Protein AF-A0A967G0Q4-F1 (afdb_monomer_lite)

Radius of gyration: 12.28 Å; chains: 1; bounding box: 29×22×31 Å

Secondary structure (DSSP, 8-state):
-HHHHHTT--TT--EEEEE---TTSHHHHHHHHHHH-TTTEEEEE-SS---HHHHHHHHHHHHHHTT-S--------

Foldseek 3Di:
DVVVVVVVVDPPAAAEAEAQPDPPCVQVVLVVVCVVPVPHGYYDYDPHRDDDVVSVVVVVVVCVVVVPPDDDDDDDD

pLDDT: mean 91.92, std 5.36, range [73.94, 97.88]

Sequence (77 aa):
MAAELQALNIEGLSILFVDDNSPDGTGRIADEMVQRHPEQINAIHNPNKGGLGRAYRIGFKYALDCGADFIIQMDCD

Structure (mmCIF, N/CA/C/O backbone):
data_AF-A0A967G0Q4-F1
#
_entry.id   AF-A0A967G0Q4-F1
#
loop_
_atom_site.group_PDB
_atom_site.id
_atom_site.type_symbol
_atom_site.label_atom_id
_atom_site.label_alt_id
_atom_site.label_comp_id
_atom_site.label_asym_id
_atom_site.label_entity_id
_atom_site.label_seq_id
_atom_site.pdbx_PDB_ins_code
_atom_site.Cartn_x
_atom_site.Cartn_y
_atom_site.Cartn_z
_atom_site.occupancy
_atom_site.B_iso_or_equiv
_atom_site.auth_seq_id
_atom_site.auth_comp_id
_atom_site.auth_asym_id
_atom_site.auth_atom_id
_atom_site.pdbx_PDB_model_num
ATOM 1 N N . MET A 1 1 ? 2.726 13.044 3.015 1.00 80.69 1 MET A N 1
ATOM 2 C CA . MET A 1 1 ? 1.384 12.447 2.805 1.00 80.69 1 MET A CA 1
ATOM 3 C C . MET A 1 1 ? 1.011 11.370 3.832 1.00 80.69 1 MET A C 1
ATOM 5 O O . MET A 1 1 ? 0.017 11.538 4.528 1.00 80.69 1 MET A O 1
ATOM 9 N N . ALA A 1 2 ? 1.736 10.245 3.922 1.00 83.50 2 ALA A N 1
ATOM 10 C CA . ALA A 1 2 ? 1.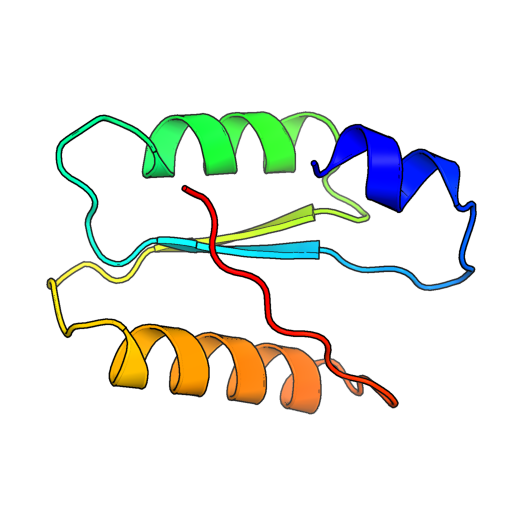328 9.129 4.790 1.00 83.50 2 ALA A CA 1
ATOM 11 C C . ALA A 1 2 ? 1.317 9.482 6.289 1.00 83.50 2 ALA A C 1
ATOM 13 O O . ALA A 1 2 ? 0.396 9.088 6.997 1.00 83.50 2 ALA A O 1
ATOM 14 N N . ALA A 1 3 ? 2.293 10.265 6.759 1.00 86.00 3 ALA A N 1
ATOM 15 C CA . ALA A 1 3 ? 2.354 10.711 8.152 1.00 86.00 3 ALA A CA 1
ATOM 16 C C . ALA A 1 3 ? 1.174 11.631 8.515 1.00 86.00 3 ALA A C 1
ATOM 18 O O . ALA A 1 3 ? 0.634 11.569 9.614 1.00 86.00 3 ALA A O 1
ATOM 19 N N . GLU A 1 4 ? 0.746 12.466 7.573 1.00 90.12 4 GLU A N 1
ATOM 20 C CA . GLU A 1 4 ? -0.369 13.395 7.715 1.00 90.12 4 GLU A CA 1
ATOM 21 C C . GLU A 1 4 ? -1.702 12.645 7.753 1.00 90.12 4 GLU A C 1
ATOM 23 O O . GLU A 1 4 ? -2.559 12.987 8.561 1.00 90.12 4 GLU A O 1
ATOM 28 N N . LEU A 1 5 ? -1.855 11.585 6.947 1.00 89.50 5 LEU A N 1
ATOM 29 C CA .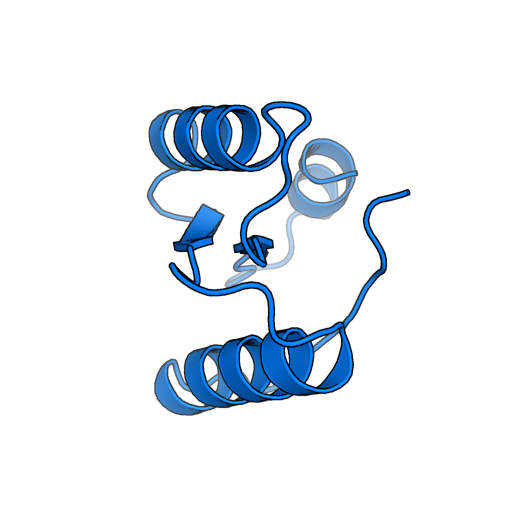 LEU A 1 5 ? -3.013 10.688 7.022 1.00 89.50 5 LEU A CA 1
ATOM 30 C C . LEU A 1 5 ? -3.057 9.934 8.356 1.00 89.50 5 LEU A C 1
ATOM 32 O O . LEU A 1 5 ? -4.112 9.865 8.981 1.00 89.50 5 LEU A O 1
ATOM 36 N N . GLN A 1 6 ? -1.916 9.424 8.829 1.00 87.69 6 GLN A N 1
ATOM 37 C CA . GLN A 1 6 ? -1.823 8.781 10.144 1.00 87.69 6 GLN A CA 1
ATOM 38 C C . GLN A 1 6 ? -2.183 9.745 11.282 1.00 87.69 6 GLN A C 1
ATOM 40 O O . GLN A 1 6 ? -2.883 9.361 12.216 1.00 87.69 6 GLN A O 1
ATOM 45 N N . ALA A 1 7 ? -1.776 11.015 11.182 1.00 92.00 7 ALA A N 1
ATOM 46 C CA . ALA A 1 7 ? -2.075 12.037 12.184 1.00 92.00 7 ALA A CA 1
ATOM 47 C C . ALA A 1 7 ? -3.575 12.359 12.321 1.00 92.00 7 ALA A C 1
ATOM 49 O O . ALA A 1 7 ? -3.974 12.955 13.324 1.00 92.00 7 ALA A O 1
ATOM 50 N N . LEU A 1 8 ? -4.417 11.950 11.361 1.00 91.69 8 LEU A N 1
ATOM 51 C CA . LEU A 1 8 ? -5.873 12.079 11.471 1.00 91.69 8 LEU A CA 1
ATOM 52 C C . LEU A 1 8 ? -6.476 11.149 12.535 1.00 91.69 8 LEU A C 1
ATOM 54 O O . LEU A 1 8 ? -7.616 11.373 12.933 1.00 91.69 8 LEU A O 1
ATOM 58 N N . ASN A 1 9 ? -5.732 10.136 13.006 1.00 90.12 9 ASN A N 1
ATOM 59 C CA . ASN A 1 9 ? -6.174 9.167 14.019 1.00 90.12 9 ASN A CA 1
ATOM 60 C C . ASN A 1 9 ? -7.523 8.507 13.681 1.00 90.12 9 ASN A C 1
ATOM 62 O O . ASN A 1 9 ? -8.371 8.308 14.551 1.00 90.12 9 ASN A O 1
ATOM 66 N N . ILE A 1 10 ? -7.727 8.182 12.403 1.00 93.38 10 ILE A N 1
ATOM 67 C CA . ILE A 1 10 ? -8.903 7.439 11.949 1.00 93.38 10 ILE A CA 1
ATOM 68 C C . ILE A 1 10 ? -8.738 5.983 12.392 1.00 93.38 10 ILE A C 1
ATOM 70 O O . ILE A 1 10 ? -7.776 5.312 12.016 1.00 93.38 10 ILE A O 1
ATOM 74 N N . GLU A 1 11 ? -9.675 5.496 13.201 1.00 93.31 11 GLU A N 1
ATOM 75 C CA . GLU A 1 11 ? -9.687 4.104 13.643 1.00 93.31 11 GLU A CA 1
ATOM 76 C C . GLU A 1 11 ? -9.828 3.158 12.440 1.00 93.31 11 GLU A C 1
ATOM 78 O O . GLU A 1 11 ? -10.649 3.386 11.552 1.00 93.31 11 GLU A O 1
ATOM 83 N N . GLY A 1 12 ? -8.998 2.112 12.389 1.00 92.69 12 GLY A N 1
ATOM 84 C CA . GLY A 1 12 ? -8.997 1.146 11.285 1.00 92.69 12 GLY A CA 1
ATOM 85 C C . GLY A 1 12 ? -8.393 1.659 9.971 1.00 92.69 12 GLY A C 1
ATOM 86 O O . GLY A 1 12 ? -8.513 0.984 8.949 1.00 92.69 12 GLY A O 1
ATOM 87 N N . LEU A 1 13 ? -7.735 2.826 9.966 1.00 95.31 13 LEU A N 1
ATOM 88 C CA . LEU A 1 13 ? -7.058 3.337 8.775 1.00 95.31 13 LEU A CA 1
ATOM 89 C C . LEU A 1 13 ? -5.939 2.391 8.321 1.00 95.31 13 LEU A C 1
ATOM 91 O O . LEU A 1 13 ? -4.992 2.125 9.061 1.00 95.31 13 LEU A O 1
ATOM 95 N N . SER A 1 14 ? -6.018 1.962 7.061 1.00 96.00 14 SER A N 1
ATOM 96 C CA . SER A 1 14 ? -4.947 1.252 6.366 1.00 96.00 14 SER A CA 1
ATOM 97 C C . SER A 1 14 ? -4.525 2.023 5.118 1.00 96.00 14 SER A C 1
ATOM 99 O O . SER A 1 14 ? -5.360 2.555 4.386 1.00 96.00 14 SER A O 1
ATOM 101 N N . ILE A 1 15 ? -3.218 2.086 4.880 1.00 96.25 15 ILE A N 1
ATOM 102 C CA . ILE A 1 15 ? -2.608 2.737 3.722 1.00 96.25 15 ILE A CA 1
ATOM 103 C C . ILE A 1 15 ? -1.972 1.650 2.861 1.00 96.25 15 ILE A C 1
ATOM 105 O O . ILE A 1 15 ? -1.147 0.871 3.336 1.00 96.25 15 ILE A O 1
ATOM 109 N N . LEU A 1 16 ? -2.327 1.618 1.580 1.00 96.94 16 LEU A N 1
ATOM 110 C CA . LEU A 1 16 ? -1.737 0.715 0.601 1.00 96.94 16 LEU A CA 1
ATOM 111 C C . LEU A 1 16 ? -0.983 1.515 -0.459 1.00 96.94 16 LEU A C 1
ATOM 113 O O . LEU A 1 16 ? -1.579 2.324 -1.169 1.00 96.94 16 LEU A O 1
ATOM 117 N N . PHE A 1 17 ? 0.300 1.215 -0.626 1.00 95.75 17 PHE A N 1
ATOM 118 C CA . PHE A 1 17 ? 1.074 1.641 -1.786 1.00 95.75 17 PHE A CA 1
ATOM 119 C C . PHE A 1 17 ? 0.996 0.581 -2.886 1.00 95.75 17 PHE A C 1
ATOM 121 O O . PHE A 1 17 ? 1.226 -0.603 -2.639 1.00 95.75 17 PHE A O 1
ATOM 128 N N . VAL A 1 18 ? 0.692 0.999 -4.114 1.00 94.94 18 VAL A N 1
ATOM 129 C CA . VAL A 1 18 ? 0.764 0.127 -5.293 1.00 94.94 18 VAL A CA 1
ATOM 130 C C . VAL A 1 18 ? 1.837 0.667 -6.223 1.00 94.94 18 VAL A C 1
ATOM 132 O O . VAL A 1 18 ? 1.633 1.671 -6.900 1.00 94.94 18 VAL A O 1
ATOM 135 N N . ASP A 1 19 ? 2.979 -0.008 -6.247 1.00 93.31 19 ASP A N 1
ATOM 136 C CA . ASP A 1 19 ? 4.110 0.335 -7.100 1.00 93.31 19 ASP A CA 1
ATOM 137 C C . ASP A 1 19 ? 4.053 -0.473 -8.404 1.00 93.31 19 ASP A C 1
ATOM 139 O O . ASP A 1 19 ? 4.056 -1.706 -8.406 1.00 93.31 19 ASP A O 1
ATOM 143 N N . ASP A 1 20 ? 3.998 0.226 -9.536 1.00 90.25 20 ASP A N 1
ATOM 144 C CA . ASP A 1 20 ? 3.903 -0.376 -10.869 1.00 90.25 20 ASP A CA 1
ATOM 145 C C . ASP A 1 20 ? 5.269 -0.433 -11.572 1.00 90.25 20 ASP A C 1
ATOM 147 O O . ASP A 1 20 ? 5.425 0.008 -12.714 1.00 90.25 20 ASP A O 1
ATOM 151 N N . ASN A 1 21 ? 6.263 -0.986 -10.869 1.00 87.50 21 ASN A N 1
ATOM 152 C CA . ASN A 1 21 ? 7.659 -1.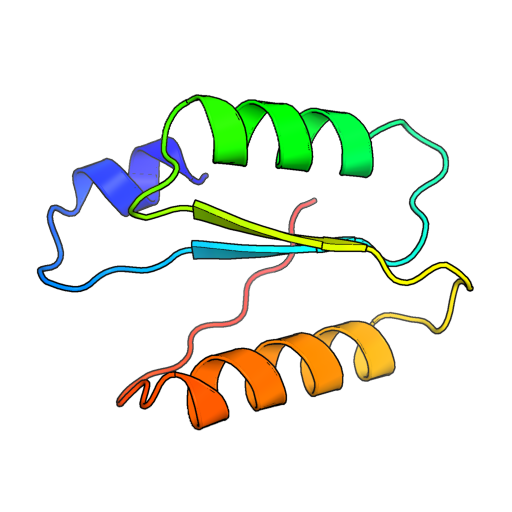078 -11.301 1.00 87.50 21 ASN A CA 1
ATOM 153 C C . ASN A 1 21 ? 8.286 0.304 -11.566 1.00 87.50 21 ASN A C 1
ATOM 155 O O . ASN A 1 21 ? 8.788 0.587 -12.664 1.00 87.50 21 ASN A O 1
ATOM 159 N N . SER A 1 22 ? 8.212 1.190 -10.570 1.00 86.50 22 SER A N 1
ATOM 160 C CA . SER A 1 22 ? 8.797 2.529 -10.670 1.00 86.50 22 SER A CA 1
ATOM 161 C C . SER A 1 22 ? 10.329 2.440 -10.737 1.00 86.50 22 SER A C 1
ATOM 163 O O . SER A 1 22 ? 10.951 1.797 -9.889 1.00 86.50 22 SER A O 1
ATOM 165 N N . PRO A 1 23 ? 10.981 3.078 -11.727 1.00 87.31 23 PRO A N 1
ATOM 166 C CA . PRO A 1 23 ? 12.425 2.946 -11.937 1.00 87.31 23 PRO A CA 1
ATOM 167 C C . PRO A 1 23 ? 13.264 3.831 -11.002 1.00 87.31 23 PRO A C 1
ATOM 169 O O . PRO A 1 23 ? 14.489 3.753 -11.016 1.00 87.31 23 PRO A O 1
ATOM 172 N N . ASP A 1 24 ? 12.620 4.702 -10.230 1.00 88.19 24 ASP A N 1
ATOM 173 C CA . ASP A 1 24 ? 13.230 5.757 -9.415 1.00 88.19 24 ASP A CA 1
ATOM 174 C C . ASP A 1 24 ? 13.487 5.345 -7.956 1.00 88.19 24 ASP A C 1
ATOM 176 O O . ASP A 1 24 ? 14.041 6.115 -7.173 1.00 88.19 24 ASP A O 1
ATOM 180 N N . GLY A 1 25 ? 13.119 4.117 -7.585 1.00 88.94 25 GLY A N 1
ATOM 181 C CA . GLY A 1 25 ? 13.262 3.614 -6.222 1.00 88.94 25 GLY A CA 1
ATOM 182 C C . GLY A 1 25 ? 12.067 3.901 -5.313 1.00 88.94 25 GLY A C 1
ATOM 183 O O . GLY A 1 25 ? 12.163 3.611 -4.120 1.00 88.94 25 GLY A O 1
ATOM 184 N N . THR A 1 26 ? 10.942 4.387 -5.853 1.00 91.38 26 THR A N 1
ATOM 185 C CA . THR A 1 26 ? 9.677 4.539 -5.109 1.00 91.38 26 THR A CA 1
ATOM 186 C C . THR A 1 26 ? 9.264 3.240 -4.417 1.00 91.38 26 THR A C 1
ATOM 188 O O . THR A 1 26 ? 8.901 3.264 -3.242 1.00 91.38 26 THR A O 1
ATOM 191 N N . GLY A 1 27 ? 9.423 2.091 -5.084 1.00 92.12 27 GLY A N 1
ATOM 192 C CA . GLY A 1 27 ? 9.139 0.786 -4.483 1.00 92.12 27 GLY A CA 1
ATOM 193 C C . GLY A 1 27 ? 9.931 0.524 -3.194 1.00 92.12 27 GLY A C 1
ATOM 194 O O . GLY A 1 27 ? 9.353 0.146 -2.181 1.00 92.12 27 GLY A O 1
ATOM 195 N N . ARG A 1 28 ? 11.231 0.850 -3.174 1.00 94.31 28 ARG A N 1
ATOM 196 C CA . ARG A 1 28 ? 12.071 0.701 -1.971 1.00 94.31 28 ARG A CA 1
ATOM 197 C C . ARG A 1 28 ? 11.603 1.607 -0.829 1.00 94.31 28 ARG A C 1
ATOM 199 O O . ARG A 1 28 ? 11.659 1.215 0.331 1.00 94.31 28 ARG A O 1
ATOM 206 N N . ILE A 1 29 ? 11.161 2.824 -1.142 1.00 93.75 29 ILE A N 1
ATOM 207 C CA . ILE A 1 29 ? 10.633 3.746 -0.128 1.00 93.75 29 ILE A CA 1
ATOM 208 C C . ILE A 1 29 ? 9.328 3.188 0.456 1.00 93.75 29 ILE A C 1
ATOM 210 O O . ILE A 1 29 ? 9.135 3.250 1.669 1.00 93.75 29 ILE A O 1
ATOM 214 N N . ALA A 1 30 ? 8.461 2.602 -0.375 1.00 94.38 30 ALA A N 1
ATOM 215 C CA . ALA A 1 30 ? 7.251 1.934 0.098 1.00 94.38 30 ALA A CA 1
ATOM 216 C C . ALA A 1 30 ? 7.583 0.773 1.054 1.00 94.38 30 ALA A C 1
ATOM 218 O O . ALA A 1 30 ? 6.994 0.700 2.133 1.00 94.38 30 ALA A O 1
ATOM 219 N N . ASP A 1 31 ? 8.581 -0.056 0.731 1.00 95.62 31 ASP A N 1
ATOM 220 C CA . ASP A 1 31 ? 9.054 -1.130 1.619 1.00 95.62 31 ASP A CA 1
ATOM 221 C C . ASP A 1 31 ? 9.535 -0.600 2.980 1.00 95.62 31 ASP A C 1
ATOM 223 O O . ASP A 1 31 ? 9.189 -1.142 4.032 1.00 95.62 31 ASP A O 1
ATOM 227 N N . GLU A 1 32 ? 10.310 0.488 2.988 1.00 95.88 32 GLU A N 1
ATOM 228 C CA . GLU A 1 32 ? 10.769 1.123 4.230 1.00 95.88 32 GLU A CA 1
ATOM 229 C C . GLU A 1 32 ? 9.600 1.644 5.079 1.00 95.88 32 GLU A C 1
ATOM 231 O O . GLU A 1 32 ? 9.638 1.567 6.310 1.00 95.88 32 GLU A O 1
ATOM 236 N N . MET A 1 33 ? 8.546 2.156 4.439 1.00 94.19 33 MET A N 1
ATOM 237 C CA . MET A 1 33 ? 7.341 2.626 5.128 1.00 94.19 33 MET A CA 1
ATOM 238 C C . MET A 1 33 ? 6.547 1.469 5.740 1.00 94.19 33 MET A C 1
ATOM 240 O O . MET A 1 33 ? 6.112 1.583 6.888 1.00 94.19 33 MET A O 1
ATOM 244 N N . VAL A 1 34 ? 6.423 0.345 5.025 1.00 96.56 34 VAL A N 1
ATOM 245 C CA . VAL A 1 34 ? 5.827 -0.892 5.559 1.00 96.56 34 VAL A CA 1
ATOM 246 C C . VAL A 1 34 ? 6.605 -1.370 6.784 1.00 96.56 34 VAL A C 1
ATOM 248 O O . VAL A 1 34 ? 6.008 -1.656 7.816 1.00 96.56 34 VAL A O 1
ATOM 251 N N . GLN A 1 35 ? 7.939 -1.392 6.726 1.00 96.62 35 GLN A N 1
ATOM 252 C CA . GLN A 1 35 ? 8.766 -1.834 7.858 1.00 96.62 35 GLN A CA 1
ATOM 253 C C . GLN A 1 35 ? 8.598 -0.961 9.107 1.00 96.62 35 GLN A C 1
ATOM 255 O O . GLN A 1 35 ? 8.640 -1.474 10.225 1.00 96.62 35 GLN A O 1
ATOM 260 N N . ARG A 1 36 ? 8.411 0.354 8.938 1.00 95.19 36 ARG A N 1
ATOM 261 C CA . ARG A 1 36 ? 8.195 1.278 10.064 1.00 95.19 36 ARG A CA 1
ATOM 262 C C . ARG A 1 36 ? 6.791 1.173 10.659 1.00 95.19 36 ARG A C 1
ATOM 264 O O . ARG A 1 36 ? 6.629 1.445 11.846 1.00 95.19 36 ARG A O 1
ATOM 271 N N .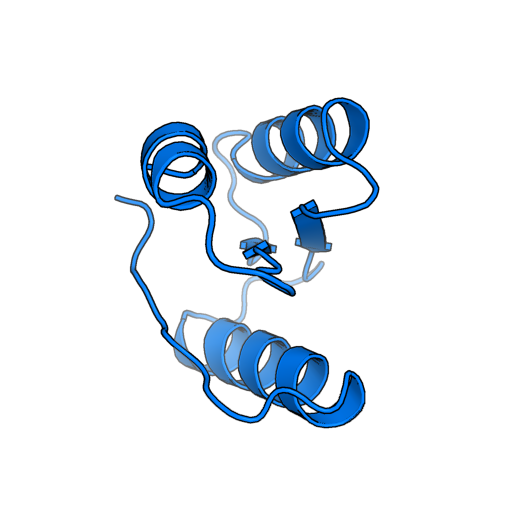 HIS A 1 37 ? 5.796 0.794 9.856 1.00 94.19 37 HIS A N 1
ATOM 272 C CA . HIS A 1 37 ? 4.384 0.783 10.249 1.00 94.19 37 HIS A CA 1
ATOM 273 C C . HIS A 1 37 ? 3.641 -0.470 9.745 1.00 94.19 37 HIS A C 1
ATOM 275 O O . HIS A 1 37 ? 2.636 -0.335 9.043 1.00 94.19 37 HIS A O 1
ATOM 281 N N . PRO A 1 38 ? 4.077 -1.688 10.112 1.00 94.06 38 PRO A N 1
ATOM 282 C CA . PRO A 1 38 ? 3.602 -2.930 9.489 1.00 94.06 38 PRO A CA 1
ATOM 283 C C . PRO A 1 38 ? 2.126 -3.248 9.760 1.00 94.06 38 PRO A C 1
ATOM 285 O O . PRO A 1 38 ? 1.529 -4.043 9.046 1.00 94.06 38 PRO A O 1
ATOM 288 N N . GLU A 1 39 ? 1.526 -2.639 10.784 1.00 91.75 39 GLU A N 1
ATOM 289 C CA . GLU A 1 39 ? 0.109 -2.833 11.118 1.00 91.75 39 GLU A CA 1
ATOM 290 C C . GLU A 1 39 ? -0.831 -1.927 10.310 1.00 91.75 39 GLU A C 1
ATOM 292 O O . GLU A 1 39 ? -2.023 -2.205 10.220 1.00 91.75 39 GLU A O 1
ATOM 297 N N . GLN A 1 40 ? -0.315 -0.838 9.730 1.00 92.31 40 GLN A N 1
ATOM 298 C CA . GLN A 1 40 ? -1.131 0.183 9.058 1.00 92.31 40 GLN A CA 1
ATOM 299 C C . GLN A 1 40 ? -0.772 0.356 7.585 1.00 92.31 40 GLN A C 1
ATOM 301 O O . GLN A 1 40 ? -1.641 0.706 6.789 1.00 92.31 40 GLN A O 1
ATOM 306 N N . ILE A 1 41 ? 0.490 0.136 7.215 1.00 95.81 41 ILE A N 1
ATOM 307 C CA . ILE A 1 41 ? 0.997 0.380 5.868 1.00 95.81 41 ILE A CA 1
ATOM 308 C C . ILE A 1 41 ? 1.316 -0.946 5.186 1.00 95.81 41 ILE A C 1
ATOM 310 O O . ILE A 1 41 ? 2.061 -1.768 5.711 1.00 95.81 41 ILE A O 1
ATOM 314 N N . ASN A 1 42 ? 0.797 -1.102 3.972 1.00 96.81 42 ASN A N 1
ATOM 315 C CA . ASN A 1 42 ? 1.044 -2.229 3.085 1.00 96.81 42 ASN A CA 1
ATOM 316 C C . ASN A 1 42 ? 1.604 -1.734 1.747 1.00 96.81 42 ASN A C 1
ATOM 318 O O . ASN A 1 42 ? 1.351 -0.600 1.334 1.00 96.81 42 ASN A O 1
ATOM 322 N N . ALA A 1 43 ? 2.328 -2.601 1.041 1.00 96.38 43 ALA A N 1
ATOM 323 C CA . ALA A 1 43 ? 2.811 -2.332 -0.307 1.00 96.38 43 ALA A CA 1
ATOM 324 C C . ALA A 1 43 ? 2.588 -3.542 -1.220 1.00 96.38 43 ALA A C 1
ATOM 326 O O . ALA A 1 43 ? 2.749 -4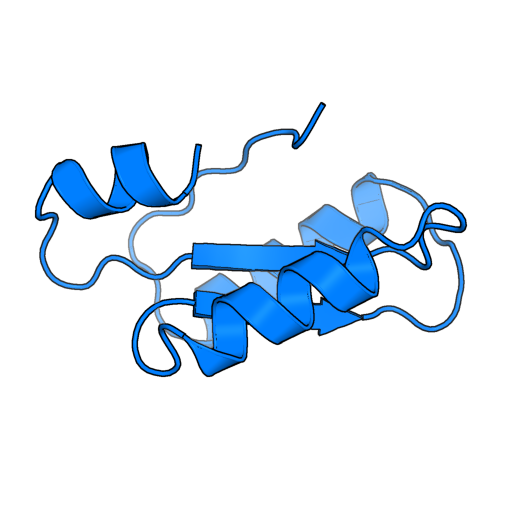.692 -0.809 1.00 96.38 43 ALA A O 1
ATOM 327 N N . ILE A 1 44 ? 2.218 -3.278 -2.472 1.00 95.69 44 ILE A N 1
ATOM 328 C CA . ILE A 1 44 ? 2.165 -4.270 -3.545 1.00 95.69 44 ILE A CA 1
ATOM 329 C C . ILE A 1 44 ? 3.051 -3.781 -4.684 1.00 95.69 44 ILE A C 1
ATOM 331 O O . ILE A 1 44 ? 2.827 -2.699 -5.226 1.00 95.69 44 ILE A O 1
ATOM 335 N N . HIS A 1 45 ? 4.001 -4.621 -5.092 1.00 93.56 45 HIS A N 1
ATOM 336 C CA . HIS A 1 45 ? 4.857 -4.378 -6.251 1.00 93.56 45 HIS A CA 1
ATOM 337 C C . HIS A 1 45 ? 4.381 -5.217 -7.429 1.00 93.56 45 HIS A C 1
ATOM 339 O O . HIS A 1 45 ? 4.333 -6.449 -7.366 1.00 93.56 45 HIS A O 1
ATOM 345 N N . ASN A 1 46 ? 4.038 -4.557 -8.528 1.00 86.88 46 ASN A N 1
ATOM 346 C CA . ASN A 1 46 ? 3.752 -5.238 -9.777 1.00 86.88 46 ASN A CA 1
ATOM 347 C C . ASN A 1 46 ? 5.067 -5.414 -10.561 1.00 86.88 46 ASN A C 1
ATOM 349 O O . ASN A 1 46 ? 5.702 -4.418 -10.898 1.00 86.88 46 ASN A O 1
ATOM 353 N N . PRO A 1 47 ? 5.480 -6.646 -10.914 1.00 79.94 47 PRO A N 1
ATOM 354 C CA . PRO A 1 47 ? 6.769 -6.887 -11.572 1.00 79.94 47 PRO A CA 1
ATOM 355 C C . PRO A 1 47 ? 6.852 -6.335 -13.003 1.00 79.94 47 PRO A C 1
ATOM 357 O O . PRO A 1 47 ? 7.940 -6.203 -13.551 1.00 79.94 47 PRO A O 1
ATOM 360 N N . ASN A 1 48 ? 5.711 -6.035 -13.632 1.00 80.25 48 ASN A N 1
ATOM 361 C CA . ASN A 1 48 ? 5.648 -5.533 -15.001 1.00 80.25 48 ASN A CA 1
ATOM 362 C C . ASN A 1 48 ? 4.845 -4.238 -15.047 1.00 80.25 48 ASN A C 1
ATOM 364 O O . ASN A 1 48 ? 3.656 -4.265 -14.719 1.00 80.25 48 ASN A O 1
ATOM 368 N N . LYS A 1 49 ? 5.460 -3.161 -15.550 1.00 78.00 49 LYS A N 1
ATOM 369 C CA . LYS A 1 49 ? 4.816 -1.853 -15.726 1.00 78.00 49 LYS A CA 1
ATOM 370 C C . LYS A 1 49 ? 3.560 -1.996 -16.591 1.00 78.00 49 LYS A C 1
ATOM 372 O O . LYS A 1 49 ? 3.648 -2.332 -17.773 1.00 78.00 49 LYS A O 1
ATOM 377 N N . GLY A 1 50 ? 2.393 -1.813 -15.984 1.00 78.62 50 GLY A N 1
ATOM 378 C CA . GLY A 1 50 ? 1.076 -2.029 -16.588 1.00 78.62 50 GLY A CA 1
ATOM 379 C C . GLY A 1 50 ? 0.196 -0.781 -16.668 1.00 78.62 50 GLY A C 1
ATOM 380 O O . GLY A 1 50 ? -0.919 -0.872 -17.184 1.00 78.62 50 GLY A O 1
ATOM 381 N N . GLY A 1 51 ? 0.683 0.360 -16.181 1.00 85.69 51 GLY A N 1
ATOM 382 C CA . GLY A 1 51 ? -0.008 1.644 -16.154 1.00 85.69 51 GLY A CA 1
ATOM 383 C C . GLY A 1 51 ? -0.954 1.819 -14.959 1.00 85.69 51 GLY A C 1
ATOM 384 O O . GLY A 1 51 ? -1.365 0.861 -14.298 1.00 85.69 51 GLY A O 1
ATOM 385 N N . LEU A 1 52 ? -1.362 3.073 -14.731 1.00 87.12 52 LEU A N 1
ATOM 386 C CA . LEU A 1 52 ? -2.169 3.505 -13.578 1.00 87.12 52 LEU A CA 1
ATOM 387 C C . LEU A 1 52 ? -3.476 2.719 -13.416 1.00 87.12 52 LEU A C 1
ATOM 389 O O . LEU A 1 52 ? -3.799 2.258 -12.327 1.00 87.12 52 LEU A O 1
ATOM 393 N N . GLY A 1 53 ? -4.205 2.474 -14.511 1.00 90.88 53 GLY A N 1
ATOM 394 C CA . GLY A 1 53 ? -5.473 1.741 -14.447 1.00 90.88 53 GLY A CA 1
ATOM 395 C C . GLY A 1 53 ? -5.324 0.312 -13.910 1.00 90.88 53 GLY A C 1
ATOM 396 O O . GLY A 1 53 ? -6.225 -0.200 -13.244 1.00 90.88 53 GLY A O 1
ATOM 397 N N . ARG A 1 54 ? -4.183 -0.345 -14.158 1.00 91.12 54 ARG A N 1
ATOM 398 C CA . ARG A 1 54 ? -3.896 -1.663 -13.578 1.00 91.12 54 ARG A CA 1
ATOM 399 C C . ARG A 1 54 ? -3.559 -1.543 -12.094 1.00 91.12 54 ARG A C 1
ATOM 401 O O . ARG A 1 54 ? -4.083 -2.343 -11.321 1.00 91.12 54 ARG A O 1
ATOM 408 N N . ALA A 1 55 ? -2.742 -0.560 -11.719 1.00 91.62 55 ALA A N 1
ATOM 409 C CA . ALA A 1 55 ? -2.397 -0.293 -10.325 1.00 91.62 55 ALA A CA 1
ATOM 410 C C . ALA A 1 55 ? -3.655 -0.038 -9.477 1.00 91.62 55 ALA A C 1
ATOM 412 O O . ALA A 1 55 ? -3.848 -0.689 -8.451 1.00 91.62 55 ALA A O 1
ATOM 413 N N . TYR A 1 56 ? -4.586 0.788 -9.965 1.00 93.94 56 TYR A N 1
ATOM 414 C CA . TYR A 1 56 ? -5.850 1.048 -9.272 1.00 93.94 56 TYR A CA 1
ATOM 415 C C . TYR A 1 56 ? -6.702 -0.211 -9.107 1.00 93.94 56 TYR A C 1
ATOM 417 O O . TYR A 1 56 ? -7.203 -0.465 -8.017 1.00 93.94 56 TYR A O 1
ATOM 425 N N . ARG A 1 57 ? -6.834 -1.053 -10.144 1.00 94.56 57 ARG A N 1
ATOM 426 C CA . ARG A 1 57 ? -7.584 -2.318 -10.014 1.00 94.56 57 ARG A CA 1
ATOM 427 C C . ARG A 1 57 ? -6.982 -3.254 -8.968 1.00 94.56 57 ARG A C 1
ATOM 429 O O . ARG A 1 57 ? -7.737 -3.907 -8.255 1.00 94.56 57 ARG A O 1
ATOM 436 N N . ILE A 1 58 ? -5.653 -3.331 -8.890 1.00 94.50 58 ILE A N 1
ATOM 437 C CA . ILE A 1 58 ? -4.955 -4.135 -7.878 1.00 94.50 58 ILE A CA 1
ATOM 438 C C . ILE A 1 58 ? -5.244 -3.577 -6.482 1.00 94.50 58 ILE A C 1
ATOM 440 O O . ILE A 1 58 ? -5.663 -4.334 -5.609 1.00 94.50 58 ILE A O 1
ATOM 444 N N . GLY A 1 59 ? -5.090 -2.263 -6.299 1.00 95.81 59 GLY A N 1
ATOM 445 C CA . GLY A 1 59 ? -5.333 -1.606 -5.017 1.00 95.81 59 GLY A CA 1
ATOM 446 C C . GLY A 1 59 ? -6.780 -1.736 -4.543 1.00 95.81 59 GLY A C 1
ATOM 447 O O . GLY A 1 59 ? -7.022 -2.159 -3.416 1.00 95.81 59 GLY A O 1
ATOM 448 N N . PHE A 1 60 ? -7.751 -1.468 -5.421 1.00 97.38 60 PHE A N 1
ATOM 449 C CA . PHE A 1 60 ? -9.171 -1.621 -5.097 1.00 97.38 60 PHE A CA 1
ATOM 450 C C . PHE A 1 60 ? -9.535 -3.064 -4.775 1.00 97.38 60 PHE A C 1
ATOM 452 O O . PHE A 1 60 ? -10.259 -3.301 -3.813 1.00 97.38 60 PHE A O 1
ATOM 459 N N . LYS A 1 61 ? -9.017 -4.035 -5.538 1.00 97.50 61 LYS A N 1
ATOM 460 C CA . LYS A 1 61 ? -9.253 -5.445 -5.232 1.00 97.50 61 LYS A CA 1
ATOM 461 C C . LYS A 1 61 ? -8.712 -5.811 -3.850 1.00 97.50 61 LYS A C 1
ATOM 463 O O . LYS A 1 61 ? -9.438 -6.434 -3.087 1.00 97.50 61 LYS A O 1
ATOM 468 N N . TYR A 1 62 ? -7.484 -5.409 -3.529 1.00 97.06 62 TYR A N 1
ATOM 469 C CA . TYR A 1 62 ? -6.894 -5.668 -2.217 1.00 97.06 62 TYR A CA 1
ATOM 470 C C . TYR A 1 62 ? -7.734 -5.056 -1.089 1.00 97.06 62 TYR A C 1
ATOM 472 O O . TYR A 1 62 ? -8.091 -5.756 -0.149 1.00 97.06 62 TYR A O 1
ATOM 480 N N . ALA A 1 63 ? -8.110 -3.779 -1.209 1.00 97.38 63 ALA A N 1
ATOM 481 C CA . ALA A 1 63 ? -8.909 -3.100 -0.191 1.00 97.38 63 ALA A CA 1
ATOM 482 C C . ALA A 1 63 ? -10.270 -3.786 0.033 1.00 97.38 63 ALA A C 1
ATOM 484 O O . ALA A 1 63 ? -10.678 -3.984 1.176 1.00 97.38 63 ALA A O 1
ATOM 485 N N . LEU A 1 64 ? -10.941 -4.206 -1.046 1.00 97.88 64 LEU A N 1
ATOM 486 C CA . LEU A 1 64 ? -12.195 -4.961 -0.964 1.00 97.88 64 LEU A CA 1
ATOM 487 C C . LEU A 1 64 ? -12.003 -6.344 -0.327 1.00 97.88 64 LEU A C 1
ATOM 489 O O . LEU A 1 64 ? -12.813 -6.739 0.507 1.00 97.88 64 LEU A O 1
ATOM 493 N N . ASP A 1 65 ? -10.938 -7.067 -0.684 1.00 97.88 65 ASP A N 1
ATOM 494 C CA . ASP A 1 65 ? -10.623 -8.377 -0.099 1.00 97.88 65 ASP A CA 1
ATOM 495 C C . ASP A 1 65 ? -10.302 -8.259 1.409 1.00 97.88 65 ASP A C 1
ATOM 497 O O . ASP A 1 65 ? -10.597 -9.174 2.177 1.00 97.88 65 ASP A O 1
ATOM 501 N N . CYS A 1 66 ? -9.756 -7.118 1.847 1.00 95.94 66 CYS A N 1
ATOM 502 C CA . CYS A 1 66 ? -9.547 -6.773 3.258 1.00 95.94 66 CYS A CA 1
ATOM 503 C C . CYS A 1 66 ? -10.816 -6.274 3.975 1.00 95.94 66 CYS A C 1
ATOM 505 O O . CYS A 1 66 ? -10.761 -6.014 5.175 1.00 95.94 66 CYS A O 1
ATOM 507 N N . GLY A 1 67 ? -11.947 -6.148 3.273 1.00 96.75 67 GLY A N 1
ATOM 508 C CA . GLY A 1 67 ? -13.224 -5.732 3.856 1.00 96.75 67 GLY A CA 1
ATOM 509 C C . GLY A 1 67 ? -13.356 -4.227 4.094 1.00 96.75 67 GLY A C 1
ATOM 510 O O . GLY A 1 67 ? -14.084 -3.830 4.997 1.00 96.75 67 GLY A O 1
ATOM 511 N N . ALA A 1 68 ? -12.659 -3.387 3.324 1.00 97.31 68 ALA A N 1
ATOM 512 C CA . ALA A 1 68 ? -12.759 -1.937 3.470 1.00 97.31 68 ALA A CA 1
ATOM 513 C C . ALA A 1 68 ? -14.178 -1.417 3.158 1.00 97.31 68 ALA A C 1
ATOM 515 O O . ALA A 1 68 ? -14.703 -1.649 2.067 1.00 97.31 68 ALA A O 1
ATOM 516 N N . ASP A 1 69 ? -14.756 -0.644 4.083 1.00 96.75 69 ASP A N 1
ATOM 517 C CA . ASP A 1 69 ? -16.047 0.037 3.889 1.00 96.75 69 ASP A CA 1
ATOM 518 C C . ASP A 1 69 ? -15.935 1.251 2.953 1.00 96.75 69 ASP A C 1
ATOM 520 O O . ASP A 1 69 ? -16.850 1.568 2.191 1.00 9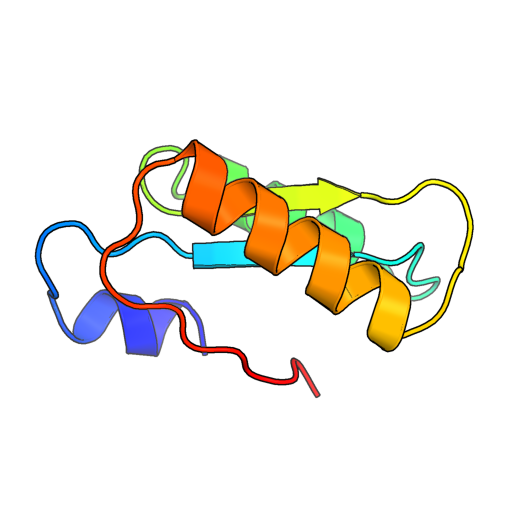6.75 69 ASP A O 1
ATOM 524 N N . PHE A 1 70 ? -14.789 1.934 3.005 1.00 96.69 70 PHE A N 1
ATOM 525 C CA . PHE A 1 70 ? -14.487 3.116 2.209 1.00 96.69 70 PHE A CA 1
ATOM 526 C C . PHE A 1 70 ? -13.110 2.976 1.578 1.00 96.69 70 PHE A C 1
ATOM 528 O O . PHE A 1 70 ? -12.162 2.530 2.223 1.00 96.69 70 PHE A O 1
ATOM 535 N N . ILE A 1 71 ? -12.991 3.399 0.320 1.00 96.94 71 ILE A N 1
ATOM 536 C CA . ILE A 1 71 ? -11.715 3.401 -0.387 1.00 96.94 71 ILE A CA 1
ATOM 537 C C . ILE A 1 71 ? -11.460 4.791 -0.950 1.00 96.94 71 ILE A C 1
ATOM 539 O O . ILE A 1 71 ? -12.283 5.341 -1.682 1.00 96.94 71 ILE A O 1
ATOM 543 N N . ILE A 1 72 ? -10.300 5.342 -0.609 1.00 95.19 72 ILE A N 1
ATOM 544 C CA . ILE A 1 72 ? -9.807 6.619 -1.116 1.00 95.19 72 ILE A CA 1
ATOM 545 C C . ILE A 1 72 ? -8.590 6.311 -1.979 1.00 95.19 72 ILE A C 1
ATOM 547 O O . ILE A 1 72 ? -7.678 5.609 -1.547 1.00 95.19 72 ILE A O 1
ATOM 551 N N . GLN A 1 73 ? -8.586 6.827 -3.203 1.00 94.25 73 GLN A N 1
ATOM 552 C CA . GLN A 1 73 ? -7.431 6.772 -4.089 1.00 94.25 73 GLN A CA 1
ATOM 553 C C . GLN A 1 73 ? -6.797 8.161 -4.160 1.00 94.25 73 GLN A C 1
ATOM 555 O O . GLN A 1 73 ? -7.502 9.168 -4.205 1.00 94.25 73 GLN A O 1
ATOM 560 N N . MET A 1 74 ? -5.467 8.198 -4.136 1.00 91.69 74 MET A N 1
ATOM 561 C CA . MET A 1 74 ? -4.672 9.417 -4.237 1.00 91.69 74 MET A CA 1
ATOM 562 C C . MET A 1 74 ? -3.434 9.136 -5.093 1.00 91.69 74 MET A C 1
ATOM 564 O O . MET A 1 74 ? -2.871 8.040 -5.012 1.00 91.69 74 MET A O 1
ATOM 568 N N . ASP A 1 75 ? -3.045 10.098 -5.927 1.00 88.31 75 ASP A N 1
ATOM 569 C CA . ASP A 1 75 ? -1.778 10.049 -6.659 1.00 88.31 75 ASP A CA 1
ATOM 570 C C . ASP A 1 75 ? -0.612 10.417 -5.723 1.00 88.31 75 ASP A C 1
ATOM 572 O O . ASP A 1 75 ? -0.806 11.060 -4.692 1.00 88.31 75 ASP A O 1
ATOM 576 N N . CYS A 1 76 ? 0.585 9.914 -6.026 1.00 81.38 76 CYS A N 1
ATOM 577 C CA . CYS A 1 76 ? 1.767 10.019 -5.158 1.00 81.38 76 CYS A CA 1
ATOM 578 C C . CYS A 1 76 ? 2.861 10.934 -5.742 1.00 81.38 76 CYS A C 1
ATOM 580 O O . CYS A 1 76 ? 4.041 10.696 -5.477 1.00 81.38 76 CYS A O 1
ATOM 582 N N . ASP A 1 77 ? 2.482 11.912 -6.567 1.00 73.94 77 ASP A N 1
ATOM 583 C CA . ASP A 1 77 ? 3.370 12.910 -7.178 1.00 73.94 77 ASP A CA 1
ATOM 584 C C . ASP A 1 77 ? 3.626 14.153 -6.303 1.00 73.94 77 ASP A C 1
ATOM 586 O O . ASP A 1 77 ? 2.831 14.445 -5.378 1.00 73.94 77 ASP A O 1
#